Protein AF-A0A956PJP5-F1 (afdb_monomer_lite)

Structure (mmCIF, N/CA/C/O backbone):
data_AF-A0A956PJP5-F1
#
_entry.id   AF-A0A956PJP5-F1
#
loop_
_atom_site.group_PDB
_atom_site.id
_atom_site.type_symbol
_atom_site.label_atom_id
_atom_site.label_alt_id
_atom_site.label_comp_id
_atom_site.label_asym_id
_atom_site.label_entity_id
_atom_site.label_seq_id
_atom_site.pdbx_PDB_ins_code
_atom_site.Cartn_x
_atom_site.Cartn_y
_atom_site.Cartn_z
_atom_site.occupancy
_atom_site.B_iso_or_equiv
_atom_site.auth_seq_id
_atom_site.auth_comp_id
_atom_site.auth_asym_id
_atom_site.auth_atom_id
_atom_site.pdbx_PDB_model_num
ATOM 1 N N . SER A 1 1 ? -15.983 -0.307 -4.258 1.00 51.19 1 SER A N 1
ATOM 2 C CA . SER A 1 1 ? -14.580 -0.718 -4.408 1.00 51.19 1 SER A CA 1
ATOM 3 C C . SER A 1 1 ? -14.178 -0.483 -5.853 1.00 51.19 1 SER A C 1
ATOM 5 O O . SER A 1 1 ? -14.811 -1.054 -6.737 1.00 51.19 1 SER A O 1
ATOM 7 N N . ALA A 1 2 ? -13.283 0.473 -6.109 1.00 58.66 2 ALA A N 1
ATOM 8 C CA . ALA A 1 2 ? -12.795 0.774 -7.457 1.00 58.66 2 ALA A CA 1
ATOM 9 C C . ALA A 1 2 ? -11.768 -0.288 -7.882 1.00 58.66 2 ALA A C 1
ATOM 11 O O . ALA A 1 2 ? -11.111 -0.880 -7.029 1.00 58.66 2 ALA A O 1
ATOM 12 N N . ARG A 1 3 ? -11.644 -0.556 -9.187 1.00 65.56 3 ARG A N 1
ATOM 13 C CA . ARG A 1 3 ? -10.598 -1.461 -9.685 1.00 65.56 3 ARG A CA 1
ATOM 14 C C . ARG A 1 3 ? -9.222 -0.833 -9.429 1.00 65.56 3 ARG A C 1
ATOM 16 O O . ARG A 1 3 ? -9.083 0.364 -9.675 1.00 65.56 3 ARG A O 1
ATOM 23 N N . PRO A 1 4 ? -8.225 -1.608 -8.975 1.00 74.00 4 PRO A N 1
ATOM 24 C CA . PRO A 1 4 ? -6.870 -1.096 -8.813 1.00 74.00 4 PRO A CA 1
ATOM 25 C C . PRO A 1 4 ? -6.313 -0.666 -10.178 1.00 74.00 4 PRO A C 1
ATOM 27 O O . PRO A 1 4 ? -6.388 -1.426 -11.146 1.00 74.00 4 PRO A O 1
ATOM 30 N N . LEU A 1 5 ? -5.785 0.558 -10.259 1.00 81.88 5 LEU A N 1
ATOM 31 C CA . LEU A 1 5 ? -5.111 1.084 -11.448 1.00 81.88 5 LEU A CA 1
ATOM 32 C C . LEU A 1 5 ? -3.622 0.745 -11.353 1.00 81.88 5 LEU A C 1
ATOM 34 O O . LEU A 1 5 ? -2.980 1.070 -10.356 1.00 81.88 5 LEU A O 1
ATOM 38 N N . ILE A 1 6 ? -3.092 0.047 -12.357 1.00 84.62 6 ILE A N 1
ATOM 39 C CA . ILE A 1 6 ? -1.684 -0.369 -12.408 1.00 84.62 6 ILE A CA 1
ATOM 40 C C . ILE A 1 6 ? -0.846 0.787 -12.956 1.00 84.62 6 ILE A C 1
ATOM 42 O O . ILE A 1 6 ? -1.221 1.402 -13.952 1.00 84.62 6 ILE A O 1
ATOM 46 N N . ILE A 1 7 ? 0.294 1.048 -12.322 1.00 86.94 7 ILE A N 1
ATOM 47 C CA . ILE A 1 7 ? 1.310 1.978 -12.820 1.00 86.94 7 ILE A CA 1
ATOM 48 C C . ILE A 1 7 ? 2.358 1.156 -13.584 1.00 86.94 7 ILE A C 1
ATOM 50 O O . ILE A 1 7 ? 2.925 0.220 -13.023 1.00 86.94 7 ILE A O 1
ATOM 54 N N . GLU A 1 8 ? 2.625 1.498 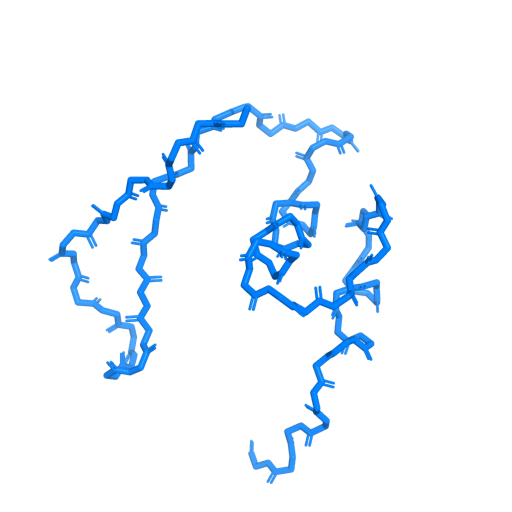-14.849 1.00 88.38 8 GLU A N 1
ATOM 55 C CA . GLU A 1 8 ? 3.545 0.760 -15.743 1.00 88.38 8 GLU A CA 1
ATOM 56 C C . GLU A 1 8 ? 5.043 1.042 -15.489 1.00 88.38 8 GLU A C 1
ATOM 58 O O . GLU A 1 8 ? 5.874 0.913 -16.385 1.00 88.38 8 GLU A O 1
ATOM 63 N N . GLU A 1 9 ? 5.410 1.404 -14.261 1.00 87.12 9 GLU A N 1
ATOM 64 C CA . GLU A 1 9 ? 6.805 1.638 -13.877 1.00 87.12 9 GLU A CA 1
ATOM 65 C C . GLU A 1 9 ? 7.478 0.331 -13.420 1.00 87.12 9 GLU A C 1
ATOM 67 O O . GLU A 1 9 ? 6.825 -0.522 -12.804 1.00 87.12 9 GLU A O 1
ATOM 72 N N . PRO A 1 10 ? 8.786 0.150 -13.686 1.00 83.56 10 PRO A N 1
ATOM 73 C CA . PRO A 1 10 ? 9.512 -1.029 -13.235 1.00 83.56 10 PRO A CA 1
ATOM 74 C C . PRO A 1 10 ? 9.525 -1.106 -11.703 1.00 83.56 10 PRO A C 1
ATOM 76 O O . PRO A 1 10 ? 9.942 -0.166 -11.028 1.00 83.56 10 PRO A O 1
ATOM 79 N N . GLY A 1 11 ? 9.080 -2.248 -11.169 1.00 85.25 11 GLY A N 1
ATOM 80 C CA . GLY A 1 11 ? 9.185 -2.601 -9.752 1.00 85.25 11 GLY A CA 1
ATOM 81 C C . GLY A 1 11 ? 10.635 -2.680 -9.262 1.00 85.25 11 GLY A C 1
ATOM 82 O O . GLY A 1 11 ? 11.566 -2.735 -10.066 1.00 85.25 11 GLY A O 1
ATOM 83 N N . TYR A 1 12 ? 10.844 -2.716 -7.941 1.00 85.56 12 TYR A N 1
ATOM 84 C CA . TYR A 1 12 ? 12.191 -2.912 -7.386 1.00 85.56 12 TYR A CA 1
ATOM 85 C C . TYR A 1 12 ? 12.753 -4.300 -7.736 1.00 85.56 12 TYR A C 1
ATOM 87 O O . TYR A 1 12 ? 13.951 -4.437 -7.982 1.00 85.56 12 TYR A O 1
ATOM 95 N N . TYR A 1 13 ? 11.877 -5.305 -7.814 1.00 87.25 13 TYR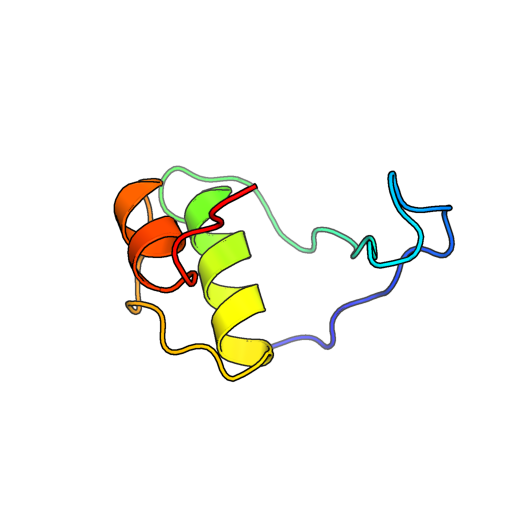 A N 1
ATOM 96 C CA . TYR A 1 13 ? 12.160 -6.654 -8.300 1.00 87.25 13 TYR A CA 1
ATOM 97 C C . TYR A 1 13 ? 11.193 -7.060 -9.427 1.00 87.25 13 TYR A C 1
ATOM 99 O O . TYR A 1 13 ? 10.130 -6.465 -9.606 1.00 87.25 13 TYR A O 1
ATOM 107 N N . GLU A 1 14 ? 11.523 -8.118 -10.176 1.00 84.06 14 GLU A N 1
ATOM 108 C CA . GLU A 1 14 ? 10.703 -8.623 -11.300 1.00 84.06 14 GLU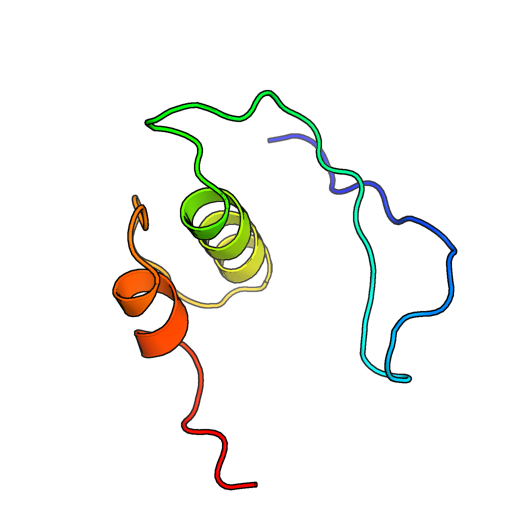 A CA 1
ATOM 109 C C . GLU A 1 14 ? 9.267 -9.002 -10.887 1.00 84.06 14 GLU A C 1
ATOM 111 O O . GLU A 1 14 ? 8.318 -8.924 -11.680 1.00 84.06 14 GLU A O 1
ATOM 116 N N . THR A 1 15 ? 9.109 -9.391 -9.622 1.00 84.00 15 THR A N 1
ATOM 117 C CA . THR A 1 15 ? 7.848 -9.805 -9.003 1.00 84.00 15 THR A CA 1
ATOM 118 C C . THR A 1 15 ? 7.032 -8.650 -8.427 1.00 84.00 15 THR A C 1
ATOM 120 O O . THR A 1 15 ? 5.903 -8.875 -7.996 1.00 84.00 15 THR A O 1
ATOM 123 N N . ASP A 1 16 ? 7.560 -7.425 -8.428 1.00 82.56 16 ASP A N 1
ATOM 124 C CA . ASP A 1 16 ? 6.887 -6.276 -7.827 1.00 82.56 16 ASP A CA 1
ATOM 125 C C . ASP A 1 16 ? 5.966 -5.581 -8.834 1.00 82.56 16 ASP A C 1
ATOM 127 O O . ASP A 1 16 ? 6.238 -5.522 -10.038 1.00 82.56 16 ASP A O 1
ATOM 131 N N . ARG A 1 17 ? 4.852 -5.034 -8.342 1.00 84.06 17 ARG A N 1
ATOM 132 C CA . ARG A 1 17 ? 3.908 -4.230 -9.129 1.00 84.06 17 ARG A CA 1
ATOM 133 C C . ARG A 1 17 ? 3.476 -3.007 -8.334 1.00 84.06 17 ARG A C 1
ATOM 135 O O . ARG A 1 17 ? 3.181 -3.118 -7.145 1.00 84.06 17 ARG A O 1
ATOM 142 N N . PHE A 1 18 ? 3.411 -1.859 -9.005 1.00 84.50 18 PHE A N 1
ATOM 143 C CA . PHE A 1 18 ? 2.919 -0.614 -8.426 1.00 84.50 18 PHE A CA 1
ATOM 144 C C . PHE A 1 18 ? 1.463 -0.361 -8.817 1.00 84.50 18 PHE A C 1
ATOM 146 O O . PHE A 1 18 ? 1.049 -0.600 -9.952 1.00 84.50 18 PHE A O 1
ATOM 153 N N . TYR A 1 19 ? 0.693 0.153 -7.861 1.00 81.31 19 TYR A N 1
ATOM 154 C CA . TYR A 1 19 ? -0.713 0.497 -8.032 1.00 81.31 19 TYR A CA 1
ATOM 155 C C . TYR A 1 19 ? -0.945 1.940 -7.595 1.00 81.31 19 TYR A C 1
ATOM 157 O O . TYR A 1 19 ? -0.353 2.401 -6.617 1.00 81.31 19 TYR A O 1
ATOM 165 N N . GLU A 1 20 ? -1.819 2.651 -8.301 1.00 80.12 20 GLU A N 1
ATOM 166 C CA . GLU A 1 20 ? -2.165 4.027 -7.970 1.00 80.12 20 GLU A CA 1
ATOM 167 C C . GLU A 1 20 ? -2.947 4.094 -6.654 1.00 80.12 20 GLU A C 1
ATOM 169 O O . GLU A 1 20 ? -4.019 3.494 -6.494 1.00 80.12 20 GLU A O 1
ATOM 174 N N . ALA A 1 21 ? -2.416 4.870 -5.710 1.00 74.31 21 ALA A N 1
ATOM 175 C CA . ALA A 1 21 ? -3.070 5.133 -4.441 1.00 74.31 21 ALA A CA 1
ATOM 176 C C . ALA A 1 21 ? -4.290 6.045 -4.654 1.00 74.31 21 ALA A C 1
ATOM 178 O O . ALA A 1 21 ? -4.175 7.262 -4.771 1.00 74.31 21 ALA A O 1
ATOM 179 N N . ASN A 1 22 ? -5.478 5.446 -4.675 1.00 70.00 22 ASN A N 1
ATOM 180 C CA . ASN A 1 22 ? -6.744 6.162 -4.782 1.00 70.00 22 ASN A CA 1
ATOM 181 C C . ASN A 1 22 ? -7.324 6.420 -3.382 1.00 70.00 22 ASN A C 1
ATOM 183 O O . ASN A 1 22 ? -7.923 5.531 -2.780 1.00 70.00 22 ASN A O 1
ATOM 187 N N . GLY A 1 23 ? -7.152 7.633 -2.847 1.00 70.62 23 GLY A N 1
ATOM 188 C CA . GLY A 1 23 ? -7.714 8.024 -1.549 1.00 70.62 23 GLY A CA 1
ATOM 189 C C . GLY A 1 23 ? -6.902 9.093 -0.818 1.00 70.62 23 GLY A C 1
ATOM 190 O O . GLY A 1 23 ? -5.906 9.599 -1.330 1.00 70.62 23 GLY A O 1
ATOM 191 N N . ARG A 1 24 ? -7.329 9.453 0.400 1.00 70.25 24 ARG A N 1
ATOM 192 C CA . ARG A 1 24 ? -6.616 10.404 1.265 1.00 70.25 24 ARG A CA 1
ATOM 193 C C . ARG A 1 24 ? -6.130 9.696 2.522 1.00 70.25 24 ARG A C 1
ATOM 195 O O . ARG A 1 24 ? -6.916 9.053 3.210 1.00 70.25 24 ARG A O 1
ATOM 202 N N . TYR A 1 25 ? -4.848 9.859 2.838 1.00 72.12 25 TYR A N 1
ATOM 203 C CA . TYR A 1 25 ? -4.286 9.346 4.085 1.00 72.12 25 TYR A CA 1
ATOM 204 C C . TYR A 1 25 ? -5.000 9.977 5.288 1.00 72.12 25 TYR A C 1
ATOM 206 O O . TYR A 1 25 ? -5.166 11.200 5.353 1.00 72.12 25 TYR A O 1
ATOM 214 N N . SER A 1 26 ? -5.425 9.153 6.243 1.00 71.31 26 SER A N 1
ATOM 215 C CA . SER A 1 26 ? -6.041 9.611 7.489 1.00 71.31 26 SER A CA 1
ATOM 216 C C . SER A 1 26 ? -5.628 8.719 8.659 1.00 71.31 26 SER A C 1
ATOM 218 O O . SER A 1 26 ? -5.029 7.664 8.470 1.00 71.31 26 SER A O 1
ATOM 220 N N . ALA A 1 27 ? -5.976 9.118 9.886 1.00 69.00 27 ALA A N 1
ATOM 221 C CA . ALA A 1 27 ? -5.728 8.297 11.074 1.00 69.00 27 ALA A CA 1
ATOM 222 C C . ALA A 1 27 ? -6.450 6.931 11.033 1.00 69.00 27 ALA A C 1
ATOM 224 O O . ALA A 1 27 ? -6.073 6.020 11.765 1.00 69.00 27 ALA A O 1
ATOM 225 N N . VAL A 1 28 ? -7.475 6.793 10.182 1.00 68.06 28 VAL A N 1
ATOM 226 C CA . VAL A 1 28 ? -8.274 5.568 10.016 1.00 68.06 28 VAL A CA 1
ATOM 227 C C . VAL A 1 28 ? -7.908 4.818 8.730 1.00 68.06 28 VAL A C 1
ATOM 229 O O . VAL A 1 28 ? -7.983 3.595 8.705 1.00 68.06 28 VAL A O 1
ATOM 232 N N . GLN A 1 29 ? -7.478 5.543 7.690 1.00 71.94 29 GLN A N 1
ATOM 233 C CA . GLN A 1 29 ? -6.983 5.011 6.416 1.00 71.94 29 GLN A CA 1
ATOM 234 C C . GLN A 1 29 ? -5.462 5.157 6.369 1.00 71.94 29 GLN A C 1
ATOM 236 O O . GLN A 1 29 ? -4.920 6.098 5.781 1.00 71.94 29 GLN A O 1
ATOM 241 N N . THR A 1 30 ? -4.787 4.241 7.060 1.00 78.31 30 THR A N 1
ATOM 242 C CA . THR A 1 30 ? -3.325 4.205 7.140 1.00 78.31 30 THR A CA 1
ATOM 243 C C . THR A 1 30 ? -2.731 3.370 6.006 1.00 78.31 30 THR A C 1
ATOM 245 O O . THR A 1 30 ? -3.435 2.617 5.329 1.00 78.31 30 THR A O 1
ATOM 248 N N . CYS A 1 31 ? -1.409 3.441 5.833 1.00 74.19 31 CYS A N 1
ATOM 249 C CA . CYS A 1 31 ? -0.679 2.582 4.897 1.00 74.19 31 CYS A CA 1
ATOM 250 C C . CYS A 1 31 ? -0.942 1.091 5.166 1.00 74.19 31 CYS A C 1
ATOM 252 O O . CYS A 1 31 ? -1.159 0.325 4.237 1.00 74.19 31 CYS A O 1
ATOM 254 N N . ASN A 1 32 ? -1.015 0.693 6.437 1.00 79.31 32 ASN A N 1
ATOM 255 C CA . ASN A 1 32 ? -1.275 -0.689 6.832 1.00 79.31 32 ASN A CA 1
ATOM 256 C C . ASN A 1 32 ? -2.717 -1.128 6.518 1.00 79.31 32 ASN A C 1
ATOM 258 O O . ASN A 1 32 ? -2.942 -2.302 6.230 1.00 79.31 32 ASN A O 1
ATOM 262 N N . THR A 1 33 ? -3.684 -0.201 6.545 1.00 79.31 33 THR A N 1
ATOM 263 C CA . THR A 1 33 ? -5.076 -0.481 6.145 1.00 79.31 33 THR A CA 1
ATOM 264 C C . THR A 1 33 ? -5.154 -0.727 4.640 1.00 79.31 33 THR A C 1
ATOM 266 O O . THR A 1 33 ? -5.720 -1.728 4.218 1.00 79.31 33 THR A O 1
ATOM 269 N N . TRP A 1 34 ? -4.488 0.113 3.841 1.00 77.50 34 TRP A N 1
ATOM 270 C CA . TRP A 1 34 ? -4.418 -0.056 2.387 1.00 77.50 34 TRP A CA 1
ATOM 271 C C . TRP A 1 34 ? -3.721 -1.361 1.970 1.00 77.50 34 TRP A C 1
ATOM 273 O O . TRP A 1 34 ? -4.207 -2.078 1.094 1.00 77.50 34 TRP A O 1
ATOM 283 N N . VAL A 1 35 ? -2.607 -1.714 2.627 1.00 79.19 35 VAL A N 1
ATOM 284 C CA . VAL A 1 35 ? -1.930 -2.999 2.385 1.00 79.19 35 VAL A CA 1
ATOM 285 C C . VAL A 1 35 ? -2.840 -4.171 2.768 1.00 79.19 35 VAL A C 1
ATOM 287 O O . VAL A 1 35 ? -2.913 -5.142 2.021 1.00 79.19 35 VAL A O 1
ATOM 290 N N . GLY A 1 36 ? -3.567 -4.069 3.886 1.00 80.94 36 GLY A N 1
ATOM 291 C CA . GLY A 1 36 ? -4.559 -5.063 4.296 1.00 80.94 36 GLY A CA 1
ATOM 292 C C . GLY A 1 36 ? -5.627 -5.294 3.225 1.00 80.94 36 GLY A C 1
ATOM 293 O O . GLY A 1 36 ? -5.771 -6.410 2.740 1.00 80.94 36 GLY A O 1
ATOM 294 N N . GLU A 1 37 ? -6.313 -4.239 2.786 1.00 79.56 37 GLU A N 1
ATOM 295 C CA . GLU A 1 37 ? -7.341 -4.320 1.734 1.00 79.56 37 GLU A CA 1
ATOM 296 C C . GLU A 1 37 ? -6.797 -4.911 0.421 1.00 79.56 37 GLU A C 1
ATOM 298 O O . GLU A 1 37 ? -7.470 -5.694 -0.249 1.00 79.56 37 GLU A O 1
ATOM 303 N N . THR A 1 38 ? -5.554 -4.578 0.060 1.00 79.00 38 THR A N 1
ATOM 304 C CA . THR A 1 38 ? -4.899 -5.110 -1.146 1.00 79.00 38 THR A CA 1
ATOM 305 C C . THR A 1 38 ? -4.605 -6.608 -1.018 1.00 79.00 38 THR A C 1
ATOM 307 O O . THR A 1 38 ? -4.830 -7.368 -1.961 1.00 79.00 38 THR A O 1
ATOM 310 N N . LEU A 1 39 ? -4.148 -7.057 0.155 1.00 81.19 39 LEU A N 1
ATOM 311 C CA . LEU A 1 39 ? -3.961 -8.475 0.466 1.00 81.19 39 LEU A CA 1
ATOM 312 C C . LEU A 1 39 ? -5.297 -9.234 0.462 1.00 81.19 39 LEU A C 1
ATOM 314 O O . LEU A 1 39 ? -5.369 -10.321 -0.112 1.00 81.19 39 LEU A O 1
ATOM 318 N N . GLU A 1 40 ? -6.360 -8.645 1.022 1.00 83.00 40 GLU A N 1
ATOM 319 C CA . GLU A 1 40 ? -7.717 -9.207 0.990 1.00 83.00 40 GLU A CA 1
ATOM 320 C C . GLU A 1 40 ? -8.216 -9.386 -0.446 1.00 83.00 40 GLU A C 1
ATOM 322 O O . GLU A 1 40 ? -8.697 -10.460 -0.810 1.00 83.00 40 GLU A O 1
ATOM 327 N N . ALA A 1 41 ? -8.029 -8.368 -1.293 1.00 79.19 41 ALA A N 1
ATOM 328 C CA . ALA A 1 41 ? -8.358 -8.435 -2.714 1.00 79.19 41 ALA A CA 1
ATOM 329 C C . ALA A 1 41 ? -7.550 -9.518 -3.458 1.00 79.19 41 ALA A C 1
ATOM 331 O O . ALA A 1 41 ? -8.051 -10.111 -4.413 1.00 79.19 41 ALA A O 1
ATOM 332 N N . GLY A 1 42 ? -6.326 -9.805 -3.001 1.00 79.06 42 GLY A N 1
ATOM 333 C CA . GLY A 1 42 ? -5.480 -10.906 -3.470 1.00 79.06 42 GLY A CA 1
ATOM 334 C C . GLY A 1 42 ? -5.820 -12.284 -2.882 1.00 79.06 42 GLY A C 1
ATOM 335 O O . GLY A 1 42 ? -5.149 -13.260 -3.213 1.00 79.06 42 GLY A O 1
ATOM 336 N N . GLY A 1 43 ? -6.841 -12.391 -2.023 1.00 81.25 43 GLY A N 1
ATOM 337 C CA . GLY A 1 43 ? -7.288 -13.647 -1.408 1.00 81.25 43 GLY A CA 1
ATOM 338 C C . GLY A 1 43 ? -6.578 -14.023 -0.101 1.00 81.25 43 GLY A C 1
ATOM 339 O O . GLY A 1 43 ? -6.814 -15.108 0.434 1.00 81.25 43 GLY A O 1
ATOM 340 N N . VAL A 1 44 ? -5.729 -13.147 0.443 1.00 80.69 44 VAL A N 1
ATOM 341 C CA . VAL A 1 44 ? -5.083 -13.338 1.746 1.00 80.69 44 VAL A CA 1
ATOM 342 C C . VAL A 1 44 ? -6.022 -12.831 2.838 1.00 80.69 44 VAL A C 1
ATOM 344 O O . VAL A 1 44 ? -6.420 -11.670 2.844 1.00 80.69 44 VAL A O 1
ATOM 347 N N . ARG A 1 45 ? -6.387 -13.692 3.793 1.00 78.31 45 ARG A N 1
ATOM 348 C CA . ARG A 1 45 ? -7.272 -13.301 4.899 1.00 78.31 45 ARG A CA 1
ATOM 349 C C . ARG A 1 45 ? -6.552 -12.299 5.799 1.00 78.31 45 ARG A C 1
ATOM 351 O O . ARG A 1 45 ? -5.683 -12.705 6.546 1.00 78.31 45 ARG A O 1
ATOM 358 N N . VAL A 1 46 ? -6.948 -11.035 5.798 1.00 78.81 46 VAL A N 1
ATOM 359 C CA . VAL A 1 46 ? -6.491 -10.011 6.757 1.00 78.81 46 VAL A CA 1
ATOM 360 C C . VAL A 1 46 ? -7.635 -9.602 7.689 1.00 78.81 46 VAL A C 1
ATOM 362 O O . VAL A 1 46 ? -8.800 -9.884 7.418 1.00 78.81 46 VAL A O 1
ATOM 365 N N . GLY A 1 47 ? -7.320 -8.985 8.830 1.00 72.81 47 GLY A N 1
ATOM 366 C CA . GLY A 1 47 ? -8.352 -8.419 9.703 1.00 72.81 47 GLY A CA 1
ATOM 367 C C . GLY A 1 47 ? -8.997 -7.182 9.070 1.00 72.81 47 GLY A C 1
ATOM 368 O O . GLY A 1 47 ? -8.303 -6.416 8.411 1.00 72.81 47 GLY A O 1
ATOM 369 N N . CYS A 1 48 ? -10.288 -6.940 9.330 1.00 67.75 48 CYS A N 1
ATOM 370 C CA . CYS A 1 48 ? -11.058 -5.825 8.747 1.00 67.75 48 CYS A CA 1
ATOM 371 C C . CYS A 1 48 ? -10.497 -4.419 9.041 1.00 67.75 48 CYS A C 1
ATOM 373 O O . CYS A 1 48 ? -10.968 -3.436 8.478 1.00 67.75 48 CYS A O 1
ATOM 375 N N . TRP A 1 49 ? -9.541 -4.301 9.967 1.00 69.12 49 TRP A N 1
ATOM 376 C CA . TRP A 1 49 ? -8.847 -3.056 10.261 1.00 69.12 49 TRP A CA 1
ATOM 377 C C . TRP A 1 49 ? -7.428 -3.344 10.753 1.00 69.12 49 TRP A C 1
ATOM 379 O O . TRP A 1 49 ? -7.225 -3.925 11.822 1.00 69.12 49 TRP A O 1
ATOM 389 N N . THR A 1 50 ? -6.437 -2.932 9.965 1.00 73.06 50 THR A N 1
ATOM 390 C CA . THR A 1 50 ? -5.008 -3.141 10.230 1.00 73.06 50 THR A CA 1
ATOM 391 C C . THR A 1 50 ? -4.294 -1.795 10.363 1.00 73.06 50 THR A C 1
ATOM 393 O O . THR A 1 50 ? -3.525 -1.423 9.489 1.00 73.06 50 THR A O 1
ATOM 396 N N . PRO A 1 51 ? -4.506 -1.008 11.435 1.00 66.88 51 PRO A N 1
ATOM 397 C CA . PRO A 1 51 ? -3.805 0.268 11.597 1.00 66.88 51 PRO A CA 1
ATOM 398 C C . PRO A 1 51 ? -2.314 0.069 11.916 1.00 66.88 51 PRO A C 1
ATOM 400 O O . PRO A 1 51 ? -1.489 0.925 11.595 1.00 66.88 51 PRO A O 1
ATOM 403 N N . LEU A 1 52 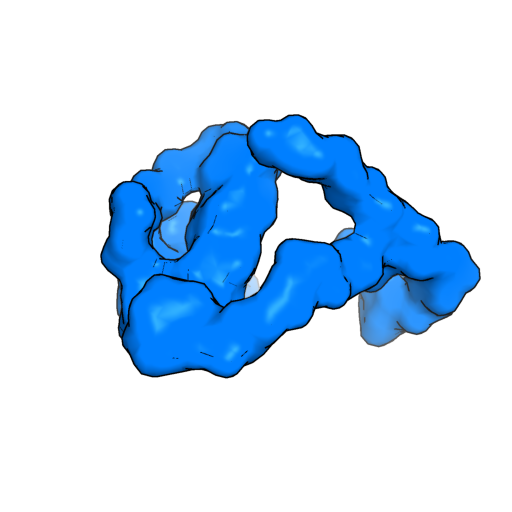? -1.966 -1.071 12.520 1.00 76.19 52 LEU A N 1
ATOM 404 C CA . LEU A 1 52 ? -0.617 -1.442 12.942 1.00 76.19 52 LEU A CA 1
ATOM 405 C C . LEU A 1 52 ? -0.005 -2.505 12.011 1.00 76.19 52 LEU A C 1
ATOM 407 O O . LEU A 1 52 ? -0.736 -3.368 11.518 1.00 76.19 52 LEU A O 1
ATOM 411 N N . PRO A 1 53 ? 1.333 -2.519 11.844 1.00 65.56 53 PRO A N 1
ATOM 412 C CA . PRO A 1 53 ? 2.023 -3.451 10.945 1.00 65.56 53 PRO A CA 1
ATOM 413 C C . PRO A 1 53 ? 1.811 -4.925 11.322 1.00 65.56 53 PRO A C 1
ATOM 415 O O . PRO A 1 53 ? 1.733 -5.787 10.452 1.00 65.56 53 PRO A O 1
ATOM 418 N N . TRP A 1 54 ? 1.645 -5.222 12.613 1.00 71.06 54 TRP A N 1
ATOM 419 C CA . TRP A 1 54 ? 1.403 -6.572 13.132 1.00 71.06 54 TRP A CA 1
ATOM 420 C C . TRP A 1 54 ? 0.201 -7.267 12.479 1.00 71.06 54 TRP A C 1
ATOM 422 O O . TRP A 1 54 ? 0.260 -8.462 12.205 1.00 71.06 54 TRP A O 1
ATOM 432 N N . GLY A 1 55 ? -0.871 -6.518 12.191 1.00 68.94 55 GLY A N 1
ATOM 433 C CA . GLY A 1 55 ? -2.080 -7.066 11.569 1.00 68.94 55 GLY A CA 1
ATOM 434 C C . GLY A 1 55 ? -1.892 -7.466 10.102 1.00 68.94 55 GLY A C 1
ATOM 435 O O . GLY A 1 55 ? -2.627 -8.317 9.608 1.00 68.94 55 GLY A O 1
ATOM 436 N N . VAL A 1 56 ? -0.893 -6.882 9.434 1.00 72.50 56 VAL A N 1
ATOM 437 C CA . VAL A 1 56 ? -0.511 -7.197 8.053 1.00 72.50 56 VAL A CA 1
ATOM 438 C C . VAL A 1 56 ? 0.482 -8.360 8.034 1.00 72.50 56 VAL A C 1
ATOM 440 O O . VAL A 1 56 ? 0.249 -9.363 7.365 1.00 72.50 56 VAL A O 1
ATOM 443 N N . PHE A 1 57 ? 1.564 -8.265 8.815 1.00 76.62 57 PHE A N 1
ATOM 444 C CA . PHE A 1 57 ? 2.643 -9.257 8.797 1.00 76.62 57 PHE A CA 1
ATOM 445 C C . PHE A 1 57 ? 2.220 -10.639 9.297 1.00 76.62 57 PHE A C 1
ATOM 447 O O . PHE A 1 57 ? 2.761 -11.631 8.823 1.00 76.62 57 PHE A O 1
ATOM 454 N N . TRP A 1 58 ? 1.237 -10.731 10.199 1.00 75.06 58 TRP A N 1
ATOM 455 C CA . TRP A 1 58 ? 0.743 -12.020 10.699 1.00 75.06 58 TRP A CA 1
ATOM 456 C C . TRP A 1 58 ? 0.219 -12.950 9.594 1.00 75.06 58 TRP A C 1
ATOM 458 O O . TRP A 1 58 ? 0.235 -14.168 9.749 1.00 75.06 58 TRP A O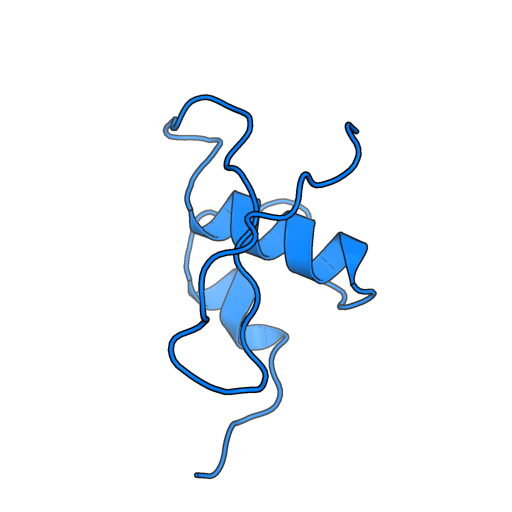 1
ATOM 468 N N . GLN A 1 59 ? -0.260 -12.381 8.486 1.00 71.75 59 GLN A N 1
ATOM 469 C CA . GLN A 1 59 ? -0.847 -13.144 7.382 1.00 71.75 59 GLN A CA 1
ATOM 470 C C . GLN A 1 59 ? 0.182 -13.589 6.348 1.00 71.75 59 GLN A C 1
ATOM 472 O O . GLN A 1 59 ? -0.117 -14.427 5.496 1.00 71.75 59 GLN A O 1
ATOM 477 N N . LEU A 1 60 ? 1.386 -13.020 6.398 1.00 75.25 60 LEU A N 1
ATOM 478 C CA . LEU A 1 60 ? 2.445 -13.372 5.476 1.00 75.25 60 LEU A CA 1
ATOM 479 C C . LEU A 1 60 ? 3.147 -14.642 5.970 1.00 75.25 60 LEU A C 1
ATOM 481 O O . LEU A 1 60 ? 3.371 -14.806 7.174 1.00 75.25 60 LEU A O 1
ATOM 485 N N . PRO A 1 61 ? 3.513 -15.562 5.064 1.00 70.75 61 PRO A N 1
ATOM 486 C CA . PRO A 1 61 ? 4.378 -16.667 5.437 1.00 70.75 61 PRO A CA 1
ATOM 487 C C . PRO A 1 61 ? 5.688 -16.097 5.985 1.00 70.75 61 PRO A C 1
ATOM 489 O O . PRO A 1 61 ? 6.209 -15.119 5.452 1.00 70.75 61 PRO A O 1
ATOM 492 N N . ASN A 1 62 ? 6.231 -16.716 7.037 1.00 66.62 62 ASN A N 1
ATOM 493 C CA . ASN A 1 62 ? 7.567 -16.379 7.525 1.00 66.62 62 ASN A CA 1
ATOM 494 C C . ASN A 1 62 ? 8.556 -16.482 6.358 1.00 66.62 62 ASN A C 1
ATOM 496 O O . ASN A 1 62 ? 8.894 -17.586 5.922 1.00 66.62 62 ASN A O 1
ATOM 500 N N . SER A 1 63 ? 9.025 -15.339 5.866 1.00 55.88 63 SER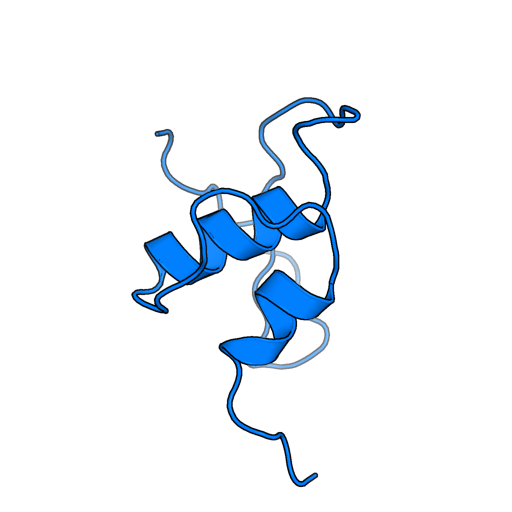 A N 1
ATOM 501 C CA . SER A 1 63 ? 10.094 -15.270 4.884 1.00 55.88 63 SER A CA 1
ATOM 502 C C . SER A 1 63 ? 11.386 -15.686 5.580 1.00 55.88 63 SER A C 1
ATOM 504 O O . SER A 1 63 ? 12.085 -14.883 6.192 1.00 55.88 63 SER A O 1
ATOM 506 N N . ARG A 1 64 ? 11.692 -16.986 5.545 1.00 53.91 64 ARG A N 1
ATOM 507 C CA . ARG A 1 64 ? 13.059 -17.465 5.758 1.00 53.91 64 ARG A CA 1
ATOM 508 C C . ARG A 1 64 ? 13.849 -17.223 4.480 1.00 53.91 64 ARG A C 1
ATOM 510 O O . ARG A 1 64 ? 14.081 -18.185 3.754 1.00 53.91 64 ARG A O 1
ATOM 517 N N . THR A 1 65 ? 14.207 -15.981 4.179 1.00 41.94 65 THR A N 1
ATOM 518 C CA . THR A 1 65 ? 15.409 -15.596 3.412 1.00 41.94 65 THR A CA 1
ATOM 519 C C . THR A 1 65 ? 15.506 -14.087 3.324 1.00 41.94 65 THR A C 1
ATOM 521 O O . THR A 1 65 ? 14.442 -13.449 3.170 1.00 41.94 65 THR A O 1
#

pLDDT: mean 75.06, std 9.04, range [41.94, 88.38]

Foldseek 3Di:
DDDWAWDPDDDPDPPDTDTDDDDDDDLQNHPQQVLQVVCVVVVQDFPNGGSDVCRNVVRDDPPPD

Sequence (65 aa):
SARPLIIEEPGYYETDRFYEANGRYSAVQTCNTWVGETLEAGGVRVGCWTPLPWGVFWQLPNSRT

Secondary structure (DSSP, 8-state):
-PPPPEE-SPPSSTT--EE---S---SSS-HHHHHHHHHHHTT----S---STHHHHTTS-----

Radius of gyration: 12.77 Å; chains: 1; bounding box: 30×28×29 Å